Protein AF-A0A4U9D2Q8-F1 (afdb_monomer_lite)

InterPro domains:
  IPR001433 Oxidoreductase FAD/NAD(P)-binding [PF00175] (8-63)
  IPR039261 Ferredoxin-NADP reductase (FNR), nucleotide-binding domain [G3DSA:3.40.50.80] (1-92)
  IPR039261 Ferredoxin-NADP reductase (FNR), nucleotide-binding domain [SSF52343] (3-67)
  IPR050415 Multicomponent Reductase Electron Transfer [PTHR47354] (3-71)

Organism: Raoultella terrigena (NCBI:txid577)

Structure (mmCIF, N/CA/C/O backbone):
data_AF-A0A4U9D2Q8-F1
#
_entry.id   AF-A0A4U9D2Q8-F1
#
loop_
_atom_site.group_PDB
_atom_site.id
_atom_site.type_symbol
_atom_site.label_atom_id
_atom_site.label_alt_id
_atom_site.label_comp_id
_atom_site.label_asym_id
_atom_site.label_entity_id
_atom_site.label_seq_id
_atom_site.pdbx_PDB_ins_code
_atom_site.Cartn_x
_atom_site.Cartn_y
_atom_site.Cartn_z
_atom_site.occupancy
_atom_site.B_iso_or_equiv
_atom_site.auth_seq_id
_atom_site.auth_comp_id
_atom_site.auth_asym_id
_atom_site.auth_atom_id
_atom_site.pdbx_PDB_model_num
ATOM 1 N N . MET A 1 1 ? 1.565 9.922 20.749 1.00 45.25 1 MET A N 1
ATOM 2 C CA . MET A 1 1 ? 0.606 10.499 19.788 1.00 45.25 1 MET A CA 1
ATOM 3 C C . MET A 1 1 ? 0.339 9.433 18.744 1.00 45.25 1 MET A C 1
ATOM 5 O O . MET A 1 1 ? 1.291 8.996 18.112 1.00 45.25 1 MET A O 1
ATOM 9 N N . GLU A 1 2 ? -0.892 8.938 18.650 1.00 59.16 2 GLU A N 1
ATOM 10 C CA . GLU A 1 2 ? -1.305 8.054 17.554 1.00 59.16 2 GLU A CA 1
ATOM 11 C C . GLU A 1 2 ? -1.898 8.917 16.435 1.00 59.16 2 GLU A C 1
ATOM 13 O O . GLU A 1 2 ? -2.580 9.898 16.725 1.00 59.16 2 GLU A O 1
ATOM 18 N N . ALA A 1 3 ? -1.594 8.598 15.176 1.00 72.56 3 ALA A N 1
ATOM 19 C CA . ALA A 1 3 ? -2.174 9.291 14.029 1.00 72.56 3 ALA A CA 1
ATOM 20 C C . ALA A 1 3 ? -3.630 8.848 13.820 1.00 72.56 3 ALA A C 1
ATOM 22 O O . ALA A 1 3 ? -3.925 7.655 13.905 1.00 72.56 3 ALA A O 1
ATOM 23 N N . GLU A 1 4 ? -4.521 9.792 13.506 1.00 85.31 4 GLU A N 1
ATOM 24 C CA . GLU A 1 4 ? -5.937 9.504 13.225 1.00 85.31 4 GLU A CA 1
ATOM 25 C C . GLU A 1 4 ? -6.126 8.737 11.904 1.00 85.31 4 GLU A C 1
ATOM 27 O O . GLU A 1 4 ? -7.063 7.951 11.763 1.00 85.31 4 GLU A O 1
ATOM 32 N N . HIS A 1 5 ? -5.210 8.921 10.947 1.00 90.12 5 HIS A N 1
ATOM 33 C CA . HIS A 1 5 ? -5.211 8.239 9.656 1.00 90.12 5 HIS A CA 1
ATOM 34 C C . HIS A 1 5 ? -3.781 8.052 9.126 1.00 90.12 5 HIS A C 1
ATOM 36 O O . HIS A 1 5 ? -2.939 8.935 9.284 1.00 90.12 5 HIS A O 1
ATOM 42 N N . SER A 1 6 ? -3.499 6.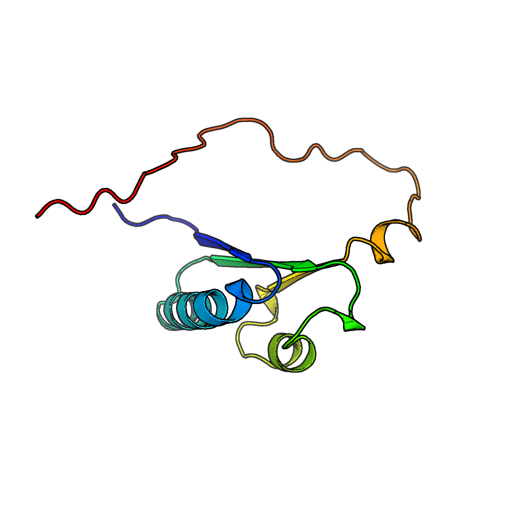907 8.499 1.00 91.81 6 SER A N 1
ATOM 43 C CA . SER A 1 6 ? -2.167 6.558 7.978 1.00 91.81 6 SER A CA 1
ATOM 44 C C . SER A 1 6 ? -2.143 6.479 6.450 1.00 91.81 6 SER A C 1
ATOM 46 O O . SER A 1 6 ? -2.847 5.666 5.861 1.00 91.81 6 SER A O 1
ATOM 48 N N . LEU A 1 7 ? -1.275 7.265 5.808 1.00 90.94 7 LEU A N 1
ATOM 49 C CA . LEU A 1 7 ? -1.042 7.200 4.362 1.00 90.94 7 LEU A CA 1
ATOM 50 C C . LEU A 1 7 ? 0.253 6.442 4.057 1.00 90.94 7 LEU A C 1
ATOM 52 O O . LEU A 1 7 ? 1.341 6.865 4.449 1.00 90.94 7 LEU A O 1
ATOM 56 N N . LEU A 1 8 ? 0.136 5.330 3.332 1.00 90.12 8 LEU A N 1
ATOM 57 C CA . LEU A 1 8 ? 1.256 4.500 2.896 1.00 90.12 8 LEU A CA 1
ATOM 58 C C . LEU A 1 8 ? 1.494 4.721 1.399 1.00 90.12 8 LEU A C 1
ATOM 60 O O . LEU A 1 8 ? 0.698 4.293 0.571 1.00 90.12 8 LEU A O 1
ATOM 64 N N . ILE A 1 9 ? 2.579 5.401 1.032 1.00 88.06 9 ILE A N 1
ATOM 65 C CA . ILE A 1 9 ? 2.908 5.705 -0.369 1.00 88.06 9 ILE A CA 1
ATOM 66 C C . ILE A 1 9 ? 4.162 4.941 -0.794 1.00 88.06 9 ILE A C 1
ATOM 68 O O . ILE A 1 9 ? 5.251 5.184 -0.273 1.00 88.06 9 ILE A O 1
ATOM 72 N N . GLY A 1 10 ? 4.021 4.036 -1.762 1.00 82.81 10 GLY A N 1
ATOM 73 C CA . GLY A 1 10 ? 5.098 3.159 -2.215 1.00 82.81 10 GLY A CA 1
ATOM 74 C C . GLY A 1 10 ? 5.146 3.027 -3.732 1.00 82.81 10 GLY A C 1
ATOM 75 O O . GLY A 1 10 ? 4.146 3.184 -4.424 1.00 82.81 10 GLY A O 1
ATOM 76 N N . GLY A 1 11 ? 6.323 2.715 -4.268 1.00 77.12 11 GLY A N 1
ATOM 77 C CA . GLY A 1 11 ? 6.526 2.406 -5.683 1.00 77.12 11 GLY A CA 1
ATOM 78 C C . GLY A 1 11 ? 7.697 1.442 -5.854 1.00 77.12 11 GLY A C 1
ATOM 79 O O . GLY A 1 11 ? 8.687 1.529 -5.126 1.00 77.12 11 GLY A O 1
ATOM 80 N N . GLY A 1 12 ? 7.585 0.488 -6.781 1.00 73.88 12 GLY A N 1
ATOM 81 C CA . GLY A 1 12 ? 8.603 -0.553 -6.975 1.00 73.88 12 GLY A CA 1
ATOM 82 C C . GLY A 1 12 ? 8.839 -1.412 -5.721 1.00 73.88 12 GLY A C 1
ATOM 83 O O . GLY A 1 12 ? 7.884 -1.919 -5.138 1.00 73.88 12 GLY A O 1
ATOM 84 N N . ILE A 1 13 ? 10.105 -1.554 -5.297 1.00 64.56 13 ILE A N 1
ATOM 85 C CA . ILE A 1 13 ? 10.531 -2.423 -4.174 1.00 64.56 13 ILE A CA 1
ATOM 86 C C . ILE A 1 13 ? 9.959 -2.010 -2.809 1.00 64.56 13 ILE A C 1
ATOM 88 O O . ILE A 1 13 ? 9.924 -2.812 -1.881 1.00 64.56 13 ILE A O 1
ATOM 92 N N . GLY A 1 14 ? 9.513 -0.757 -2.677 1.00 76.75 14 GLY A N 1
ATOM 93 C CA . GLY A 1 14 ? 8.961 -0.229 -1.431 1.00 76.75 14 GLY A CA 1
ATOM 94 C C . GLY A 1 14 ? 7.559 -0.745 -1.105 1.00 76.75 14 GLY A C 1
ATOM 95 O O . GLY A 1 14 ? 7.077 -0.491 -0.006 1.00 76.75 14 GLY A O 1
ATOM 96 N N . ILE A 1 15 ? 6.896 -1.466 -2.019 1.00 79.00 15 ILE A N 1
ATOM 97 C CA . ILE A 1 15 ? 5.522 -1.932 -1.799 1.00 79.00 15 ILE A CA 1
ATOM 98 C C . ILE A 1 15 ? 5.446 -3.027 -0.731 1.00 79.00 15 ILE A C 1
ATOM 100 O O . ILE A 1 15 ? 4.559 -2.994 0.113 1.00 79.00 15 ILE A O 1
ATOM 104 N N . THR A 1 16 ? 6.415 -3.942 -0.681 1.00 85.06 16 THR A N 1
ATOM 105 C CA . THR A 1 16 ? 6.408 -5.080 0.249 1.00 85.06 16 THR A CA 1
ATOM 106 C C . THR A 1 16 ? 6.364 -4.674 1.730 1.00 85.06 16 THR A C 1
ATOM 108 O O . THR A 1 16 ? 5.471 -5.153 2.433 1.00 85.06 16 THR A O 1
ATOM 111 N N . PRO A 1 17 ? 7.241 -3.782 2.246 1.00 86.94 17 PRO A N 1
ATOM 112 C CA . PRO A 1 17 ? 7.123 -3.336 3.635 1.00 86.94 17 PRO A CA 1
ATOM 113 C C . PRO A 1 17 ? 5.821 -2.563 3.896 1.00 86.94 17 PRO A C 1
ATOM 115 O O . PRO A 1 17 ? 5.302 -2.614 5.009 1.00 86.94 17 PRO A O 1
ATOM 118 N N . MET A 1 18 ? 5.250 -1.899 2.884 1.00 88.19 18 MET A N 1
ATOM 119 C CA . MET A 1 18 ? 3.966 -1.208 3.028 1.00 88.19 18 MET A CA 1
ATOM 120 C C . MET A 1 18 ? 2.783 -2.160 3.158 1.00 88.19 18 MET A C 1
ATOM 122 O O . MET A 1 18 ? 1.883 -1.876 3.941 1.00 88.19 18 MET A O 1
ATOM 126 N N . LEU A 1 19 ? 2.803 -3.312 2.485 1.00 87.94 19 LEU A N 1
ATOM 127 C CA . LEU A 1 19 ? 1.780 -4.344 2.681 1.00 87.94 19 LEU A CA 1
ATOM 128 C C . LEU A 1 19 ? 1.780 -4.878 4.116 1.00 87.94 19 LEU A C 1
ATOM 130 O O . LEU A 1 19 ? 0.716 -5.045 4.702 1.00 87.94 19 LEU A O 1
ATOM 134 N N . ALA A 1 20 ? 2.957 -5.083 4.714 1.00 90.44 20 ALA A N 1
ATOM 135 C CA . ALA A 1 20 ? 3.061 -5.528 6.105 1.00 90.44 20 ALA A CA 1
ATOM 136 C C . ALA A 1 20 ? 2.521 -4.480 7.099 1.00 90.44 20 ALA A C 1
ATOM 138 O O . ALA A 1 20 ? 1.839 -4.817 8.071 1.00 90.44 20 ALA A O 1
ATOM 139 N N . MET A 1 21 ? 2.792 -3.194 6.851 1.00 90.94 21 MET A N 1
ATOM 140 C CA . MET A 1 21 ? 2.237 -2.101 7.659 1.00 90.94 21 MET A CA 1
ATOM 141 C C . MET A 1 21 ? 0.720 -1.981 7.482 1.00 90.94 21 MET A C 1
ATOM 143 O O . MET A 1 21 ? 0.006 -1.816 8.468 1.00 90.94 21 MET A O 1
ATOM 147 N N . ALA A 1 22 ? 0.225 -2.113 6.252 1.00 91.06 22 ALA A N 1
ATOM 148 C CA . ALA A 1 22 ? -1.200 -2.098 5.952 1.00 91.06 22 ALA A CA 1
ATOM 149 C C . ALA A 1 22 ? -1.949 -3.250 6.624 1.00 91.06 22 ALA A C 1
ATOM 151 O O . ALA A 1 22 ? -2.988 -3.014 7.231 1.00 91.06 22 ALA A O 1
ATOM 152 N N . ASP A 1 23 ? -1.399 -4.467 6.594 1.00 92.62 23 ASP A N 1
ATOM 153 C CA . ASP A 1 23 ? -1.966 -5.610 7.317 1.00 92.62 23 ASP A CA 1
ATOM 154 C C . ASP A 1 23 ? -2.082 -5.314 8.818 1.00 92.62 23 ASP A C 1
ATOM 156 O O . ASP A 1 23 ? -3.127 -5.527 9.436 1.00 92.62 23 ASP A O 1
ATOM 160 N N . THR A 1 24 ? -1.031 -4.730 9.396 1.00 93.50 24 THR A N 1
ATOM 161 C CA . THR A 1 24 ? -1.018 -4.348 10.812 1.00 93.50 24 THR A CA 1
ATOM 162 C C . THR A 1 24 ? -2.099 -3.308 11.125 1.00 93.50 24 THR A C 1
ATOM 164 O O . THR A 1 24 ? -2.817 -3.447 12.115 1.00 93.50 24 THR A O 1
ATOM 167 N N . LEU A 1 25 ? -2.247 -2.278 10.284 1.00 92.88 25 LEU A N 1
ATOM 168 C CA . LEU A 1 25 ? -3.257 -1.229 10.452 1.00 92.88 25 LEU A CA 1
ATOM 169 C C . LEU A 1 25 ? -4.678 -1.776 10.279 1.00 92.88 25 LEU A C 1
ATOM 171 O O . LEU A 1 25 ? -5.548 -1.468 11.093 1.00 92.88 25 LEU A O 1
ATOM 175 N N . PHE A 1 26 ? -4.889 -2.641 9.287 1.00 93.62 26 PHE A N 1
ATOM 176 C CA . PHE A 1 26 ? -6.166 -3.298 9.028 1.00 93.62 26 PHE A CA 1
ATOM 177 C C . PHE A 1 26 ? -6.604 -4.165 10.207 1.00 93.62 26 PHE A C 1
ATOM 179 O O . PHE A 1 26 ? -7.714 -4.018 10.714 1.00 93.62 26 PHE A O 1
ATOM 186 N N . ARG A 1 27 ? -5.709 -5.022 10.711 1.00 93.25 27 ARG A N 1
ATOM 187 C CA . ARG A 1 27 ? -5.984 -5.887 11.869 1.00 93.25 27 ARG A CA 1
ATOM 188 C C . ARG A 1 27 ? -6.196 -5.099 13.160 1.00 93.25 27 ARG A C 1
ATOM 190 O O . ARG A 1 27 ? -6.907 -5.568 14.043 1.00 93.25 27 ARG A O 1
ATOM 197 N N . ALA A 1 28 ? -5.603 -3.912 13.267 1.00 92.25 28 ALA A N 1
ATOM 198 C CA . ALA A 1 28 ? -5.820 -2.989 14.377 1.00 92.25 28 ALA A CA 1
ATOM 199 C C . ALA A 1 28 ? -7.093 -2.130 14.226 1.00 92.25 28 ALA A C 1
ATOM 201 O O . ALA A 1 28 ? -7.375 -1.326 15.113 1.00 92.25 28 ALA A O 1
ATOM 202 N N . GLY A 1 29 ? -7.840 -2.253 13.119 1.00 92.88 29 GLY A N 1
ATOM 203 C CA . GLY A 1 29 ? -9.014 -1.422 12.833 1.00 92.88 29 GLY A CA 1
ATOM 204 C C . GLY A 1 29 ? -8.687 0.065 12.660 1.00 92.88 29 GLY A C 1
ATOM 205 O O . GLY A 1 29 ? -9.557 0.913 12.848 1.00 92.88 29 GLY A O 1
ATOM 206 N N . LYS A 1 30 ? -7.428 0.397 12.350 1.00 92.88 30 LYS A N 1
ATOM 207 C CA . LYS A 1 30 ? -6.979 1.779 12.163 1.00 92.88 30 LYS A CA 1
ATOM 208 C C . LYS A 1 30 ? -7.303 2.250 10.752 1.00 92.88 30 LYS A C 1
ATOM 210 O O . LYS A 1 30 ? -7.305 1.468 9.808 1.00 92.88 30 LYS A O 1
ATOM 215 N N . SER A 1 31 ? -7.559 3.546 10.609 1.00 92.88 31 SER A N 1
ATOM 216 C CA . SER A 1 31 ? -7.844 4.157 9.313 1.00 92.88 31 SER A CA 1
ATOM 217 C C . SER A 1 31 ? -6.554 4.312 8.498 1.00 92.88 31 SER A C 1
ATOM 219 O O . SER A 1 31 ? -5.578 4.882 8.996 1.00 92.88 31 SER A O 1
ATOM 221 N N . PHE A 1 32 ? -6.527 3.795 7.265 1.00 94.06 32 PHE A N 1
ATOM 222 C CA . PHE A 1 32 ? -5.367 3.896 6.376 1.00 94.06 32 PHE A CA 1
ATOM 223 C C . PHE A 1 32 ? -5.722 3.806 4.886 1.00 94.06 32 PHE A C 1
ATOM 225 O O . PHE A 1 32 ? -6.781 3.289 4.517 1.00 94.06 32 PHE A O 1
ATOM 232 N N . GLU A 1 33 ? -4.786 4.252 4.047 1.00 93.69 33 GLU A N 1
ATOM 233 C CA . GLU A 1 33 ? -4.801 4.081 2.590 1.00 93.69 33 GLU A CA 1
ATOM 234 C C . GLU A 1 33 ? -3.401 3.740 2.058 1.00 93.69 33 GLU A C 1
ATOM 236 O O . GLU A 1 33 ? -2.385 4.176 2.607 1.00 93.69 33 GLU A O 1
ATOM 241 N N . ILE A 1 34 ? -3.348 2.971 0.965 1.00 92.12 34 ILE A N 1
ATOM 242 C CA . ILE A 1 34 ? -2.116 2.634 0.245 1.00 92.12 34 ILE A CA 1
ATOM 243 C C . ILE A 1 34 ? -2.152 3.252 -1.150 1.00 92.12 34 ILE A C 1
ATOM 245 O O . ILE A 1 34 ? -3.026 2.934 -1.951 1.00 92.12 34 ILE A O 1
ATOM 249 N N . HIS A 1 35 ? -1.154 4.060 -1.485 1.00 91.25 35 HIS A N 1
ATOM 250 C CA . HIS A 1 35 ? -0.926 4.580 -2.828 1.00 91.25 35 HIS A CA 1
ATOM 251 C C . HIS A 1 35 ? 0.249 3.840 -3.461 1.00 91.25 35 HIS A C 1
ATOM 253 O O . HIS A 1 35 ? 1.402 4.069 -3.089 1.00 91.25 35 HIS A O 1
ATOM 259 N N . TYR A 1 36 ? -0.039 2.958 -4.420 1.00 90.94 36 TYR A N 1
ATOM 260 C CA . TYR A 1 36 ? 0.982 2.227 -5.162 1.00 90.94 36 TYR A CA 1
ATOM 261 C C . TYR A 1 36 ? 1.221 2.869 -6.530 1.00 90.94 36 TYR A C 1
ATOM 263 O O . TYR A 1 36 ? 0.377 2.807 -7.426 1.00 90.94 36 TYR A O 1
ATOM 271 N N . CYS A 1 37 ? 2.382 3.502 -6.681 1.00 88.44 37 CYS A N 1
ATOM 272 C CA . CYS A 1 37 ? 2.757 4.257 -7.869 1.00 88.44 37 CYS A CA 1
ATOM 273 C C . CYS A 1 37 ? 3.717 3.455 -8.758 1.00 88.44 37 CYS A C 1
ATOM 275 O O . CYS A 1 37 ? 4.715 2.908 -8.282 1.00 88.44 37 CYS A O 1
ATOM 277 N N . GLY A 1 38 ? 3.465 3.439 -10.067 1.00 87.25 38 GLY A N 1
ATOM 278 C CA . GLY A 1 38 ? 4.334 2.778 -11.040 1.00 87.25 38 GLY A CA 1
ATOM 279 C C . GLY A 1 38 ? 4.267 3.389 -12.436 1.00 87.25 38 GLY A C 1
ATOM 280 O O . GLY A 1 38 ? 3.485 4.305 -12.709 1.00 87.25 38 GLY A O 1
ATOM 281 N N . ARG A 1 39 ? 5.142 2.909 -13.330 1.00 84.88 39 ARG A N 1
ATOM 282 C CA . ARG A 1 39 ? 5.210 3.398 -14.713 1.00 84.88 39 ARG A CA 1
ATOM 283 C C . ARG A 1 39 ? 4.122 2.750 -15.564 1.00 84.88 39 ARG A C 1
ATOM 285 O O . ARG A 1 39 ? 3.249 3.461 -16.037 1.00 84.88 39 ARG A O 1
ATOM 292 N N . SER A 1 40 ? 4.146 1.429 -15.690 1.00 86.06 40 SER A N 1
ATOM 293 C CA . SER A 1 40 ? 3.144 0.609 -16.382 1.00 86.06 40 SER A CA 1
ATOM 294 C C . SER A 1 40 ? 2.696 -0.547 -15.484 1.00 86.06 40 SER A C 1
ATOM 296 O O . SER A 1 40 ? 3.441 -0.934 -14.580 1.00 86.06 40 SER A O 1
ATOM 298 N N . ARG A 1 41 ? 1.522 -1.139 -15.747 1.00 85.44 41 ARG A N 1
ATOM 299 C CA . ARG A 1 41 ? 1.058 -2.331 -15.009 1.00 85.44 41 ARG A CA 1
ATOM 300 C C . ARG A 1 41 ? 2.064 -3.478 -15.070 1.00 85.44 41 ARG A C 1
ATOM 302 O O . ARG A 1 41 ? 2.319 -4.111 -14.059 1.00 85.44 41 ARG A O 1
ATOM 309 N N . GLU A 1 42 ? 2.693 -3.678 -16.224 1.00 84.31 42 GLU A N 1
ATOM 310 C CA . GLU A 1 42 ? 3.717 -4.711 -16.436 1.00 84.31 42 GLU A CA 1
ATOM 311 C C . GLU A 1 42 ? 4.963 -4.510 -15.561 1.00 84.31 42 GLU A C 1
ATOM 313 O O . GLU A 1 42 ? 5.617 -5.471 -15.172 1.00 84.31 42 GLU A O 1
ATOM 318 N N . SER A 1 43 ? 5.294 -3.256 -15.236 1.00 82.31 43 SER A N 1
ATOM 319 C CA . SER A 1 43 ? 6.428 -2.918 -14.366 1.00 82.31 43 SER A CA 1
ATOM 320 C C . SER A 1 43 ? 6.098 -2.966 -12.869 1.00 82.31 43 SER A C 1
ATOM 322 O O . SER A 1 43 ? 6.995 -2.812 -12.039 1.00 82.31 43 SER A O 1
ATOM 324 N N . MET A 1 44 ? 4.820 -3.120 -12.513 1.00 84.00 44 MET A N 1
ATOM 325 C CA . MET A 1 44 ? 4.345 -3.133 -11.133 1.00 84.00 44 MET A CA 1
ATOM 326 C C . MET A 1 44 ? 4.180 -4.575 -10.661 1.00 84.00 44 MET A C 1
ATOM 328 O O . MET A 1 44 ? 3.469 -5.371 -11.265 1.00 84.00 44 MET A O 1
ATOM 332 N N . ALA A 1 45 ? 4.839 -4.903 -9.556 1.00 84.25 45 ALA A N 1
ATOM 333 C CA . ALA A 1 45 ? 4.722 -6.205 -8.919 1.00 84.25 45 ALA A CA 1
ATOM 334 C C . ALA A 1 45 ? 3.483 -6.251 -8.012 1.00 84.25 45 ALA A C 1
ATOM 336 O O . ALA A 1 45 ? 2.995 -5.214 -7.568 1.00 84.25 45 ALA A O 1
ATOM 337 N N . PHE A 1 46 ? 3.010 -7.454 -7.692 1.00 84.94 46 PHE A N 1
ATOM 338 C CA . PHE A 1 46 ? 1.937 -7.687 -6.719 1.00 84.94 46 PHE A CA 1
ATOM 339 C C . PHE A 1 46 ? 0.559 -7.108 -7.081 1.00 84.94 46 PHE A C 1
ATOM 341 O O . PHE A 1 46 ? -0.291 -6.974 -6.207 1.00 84.94 46 PHE A O 1
ATOM 348 N N . LEU A 1 47 ? 0.304 -6.737 -8.342 1.00 86.56 47 LEU A N 1
ATOM 349 C CA . LEU A 1 47 ? -0.988 -6.156 -8.736 1.00 86.56 47 LEU A CA 1
ATOM 350 C C . LEU A 1 47 ? -2.164 -7.117 -8.528 1.00 86.56 47 LEU A C 1
ATOM 352 O O . LEU A 1 47 ? -3.232 -6.681 -8.110 1.00 86.56 47 LEU A O 1
ATOM 356 N N . HIS A 1 48 ? -1.969 -8.403 -8.821 1.00 88.06 48 HIS A N 1
ATOM 357 C CA . HIS A 1 48 ? -3.003 -9.420 -8.643 1.00 88.06 48 HIS A CA 1
ATOM 358 C C . HIS A 1 48 ? -3.256 -9.667 -7.153 1.00 88.06 48 HIS A C 1
ATOM 360 O O . HIS A 1 48 ? -4.386 -9.643 -6.681 1.00 88.06 48 HIS A O 1
ATOM 366 N N . GLU A 1 49 ? -2.185 -9.816 -6.384 1.00 88.31 49 GLU A N 1
ATOM 367 C CA . GLU A 1 49 ? -2.227 -10.019 -4.941 1.00 88.31 49 GLU A CA 1
ATOM 368 C C . GLU A 1 49 ? -2.863 -8.827 -4.214 1.00 88.31 49 GLU A C 1
ATOM 370 O O . GLU A 1 49 ? -3.607 -9.013 -3.256 1.00 88.31 49 GLU A O 1
ATOM 375 N N . LEU A 1 50 ? -2.617 -7.605 -4.690 1.00 87.69 50 LEU A N 1
ATOM 376 C CA . LEU A 1 50 ? -3.245 -6.381 -4.192 1.00 87.69 50 LEU A CA 1
ATOM 377 C C .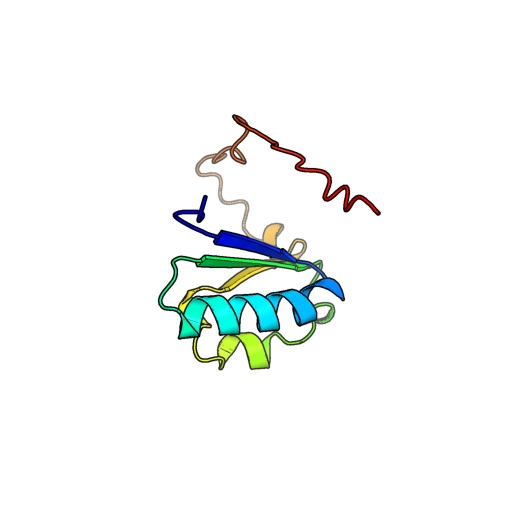 LEU A 1 50 ? -4.738 -6.286 -4.520 1.00 87.69 50 LEU A C 1
ATOM 379 O O . LEU A 1 50 ? -5.474 -5.634 -3.782 1.00 87.69 50 LEU A O 1
ATOM 383 N N . ALA A 1 51 ? -5.184 -6.894 -5.620 1.00 88.56 51 ALA A N 1
ATOM 384 C CA . ALA A 1 51 ? -6.598 -6.932 -5.976 1.00 88.56 51 ALA A CA 1
ATOM 385 C C . ALA A 1 51 ? -7.379 -7.899 -5.071 1.00 88.56 51 ALA A C 1
ATOM 387 O O . ALA A 1 51 ? -8.499 -7.587 -4.664 1.00 88.56 51 ALA A O 1
ATOM 388 N N . ASP A 1 52 ? -6.756 -9.020 -4.703 1.00 90.88 52 ASP A N 1
ATOM 389 C CA . ASP A 1 52 ? -7.389 -10.090 -3.924 1.00 90.88 52 ASP A CA 1
ATOM 390 C C . ASP A 1 52 ? -7.149 -9.990 -2.409 1.00 90.88 52 ASP A C 1
ATOM 392 O O . ASP A 1 52 ? -7.721 -10.760 -1.633 1.00 90.88 52 ASP A O 1
ATOM 396 N N . CYS A 1 53 ? -6.303 -9.064 -1.947 1.00 88.44 53 CYS A N 1
ATOM 397 C CA . CYS A 1 53 ? -6.031 -8.938 -0.521 1.00 88.44 53 CYS A CA 1
ATOM 398 C C . CYS A 1 53 ? -7.256 -8.426 0.254 1.00 88.44 53 CYS A C 1
ATOM 400 O O . CYS A 1 53 ? -8.094 -7.673 -0.241 1.00 88.44 53 CYS A O 1
ATOM 402 N N . HIS A 1 54 ? -7.330 -8.782 1.535 1.00 91.88 54 HIS A N 1
ATOM 403 C CA . HIS A 1 54 ? -8.446 -8.420 2.419 1.00 91.88 54 HIS A CA 1
ATOM 404 C C . HIS A 1 54 ? -8.560 -6.913 2.714 1.00 91.88 54 HIS A C 1
ATOM 406 O O . HIS A 1 54 ? -9.547 -6.482 3.306 1.00 91.88 54 HIS A O 1
ATOM 412 N N . PHE A 1 55 ? -7.579 -6.107 2.298 1.00 90.50 55 PHE A N 1
ATOM 413 C CA . PHE A 1 55 ? -7.621 -4.645 2.346 1.00 90.50 55 PHE A CA 1
ATOM 414 C C . PHE A 1 55 ? -7.585 -3.995 0.955 1.00 90.50 55 PHE A C 1
ATOM 416 O O . PHE A 1 55 ? -7.280 -2.808 0.851 1.00 90.50 55 PHE A O 1
ATOM 423 N N . SER A 1 56 ? -7.917 -4.721 -0.116 1.00 91.94 56 SER A N 1
ATOM 424 C CA . SER A 1 56 ? -7.850 -4.217 -1.497 1.00 91.94 56 SER A CA 1
ATOM 425 C C . SER A 1 56 ? -8.646 -2.922 -1.712 1.00 91.94 56 SER A C 1
ATOM 427 O O . SER A 1 56 ? -8.214 -2.036 -2.449 1.00 91.94 56 SER A O 1
ATOM 429 N N . ALA A 1 57 ? -9.749 -2.731 -0.979 1.00 92.75 57 ALA A N 1
ATOM 430 C CA . ALA A 1 57 ? -10.545 -1.499 -0.991 1.00 92.75 57 ALA A CA 1
ATOM 431 C C . ALA A 1 57 ? -9.757 -0.233 -0.577 1.00 92.75 57 ALA A C 1
ATOM 433 O O . ALA A 1 57 ? -10.095 0.876 -1.012 1.00 92.75 57 ALA A O 1
ATOM 434 N N . HIS A 1 58 ? -8.694 -0.400 0.217 1.00 92.31 58 HIS A N 1
ATOM 435 C CA . HIS A 1 58 ? -7.806 0.659 0.708 1.00 92.31 58 HIS A CA 1
ATOM 436 C C . HIS A 1 58 ? -6.620 0.931 -0.227 1.00 92.31 58 HIS A C 1
ATOM 438 O O . HIS A 1 58 ? -5.795 1.797 0.059 1.00 92.31 58 HIS A O 1
ATOM 444 N N . VAL A 1 59 ? -6.515 0.204 -1.342 1.00 92.00 59 VAL A N 1
ATOM 445 C CA . VAL A 1 59 ? -5.412 0.323 -2.298 1.00 92.00 59 VAL A CA 1
ATOM 446 C C . VAL A 1 59 ? -5.813 1.256 -3.442 1.00 92.00 59 VAL A C 1
ATOM 448 O O . VAL A 1 59 ? -6.913 1.187 -3.999 1.00 92.00 59 VAL A O 1
ATOM 451 N N . ARG A 1 60 ? -4.908 2.163 -3.804 1.00 91.38 60 ARG A N 1
ATOM 452 C CA . ARG A 1 60 ? -5.030 3.103 -4.919 1.00 91.38 60 ARG A CA 1
ATOM 453 C C . ARG A 1 60 ? -3.817 2.956 -5.824 1.00 91.38 60 ARG A C 1
ATOM 455 O O . ARG A 1 60 ? -2.689 3.215 -5.410 1.00 91.38 60 ARG A O 1
ATOM 462 N N . LEU A 1 61 ? -4.054 2.542 -7.065 1.00 89.94 61 LEU A N 1
ATOM 463 C CA . LEU A 1 61 ? -3.011 2.395 -8.076 1.00 89.94 61 LEU A CA 1
ATOM 464 C C . LEU A 1 61 ? -2.843 3.703 -8.854 1.00 89.94 61 LEU A C 1
ATOM 466 O O . LEU A 1 61 ? -3.821 4.266 -9.341 1.00 89.94 61 LEU A O 1
ATOM 470 N N . HIS A 1 62 ? -1.600 4.153 -9.011 1.00 89.25 62 HIS A N 1
ATOM 471 C CA . HIS A 1 62 ? -1.238 5.335 -9.796 1.00 89.25 62 HIS A CA 1
ATOM 472 C C . HIS A 1 62 ? -0.253 4.930 -10.893 1.00 89.25 62 HIS A C 1
ATOM 474 O O . HIS A 1 62 ? 0.946 4.790 -10.648 1.00 89.25 62 HIS A O 1
ATOM 480 N N . ILE A 1 63 ? -0.762 4.709 -12.108 1.00 88.38 63 ILE A N 1
ATOM 481 C CA . ILE A 1 63 ? 0.030 4.226 -13.246 1.00 88.38 63 ILE A CA 1
ATOM 482 C C . ILE A 1 63 ? 0.299 5.390 -14.201 1.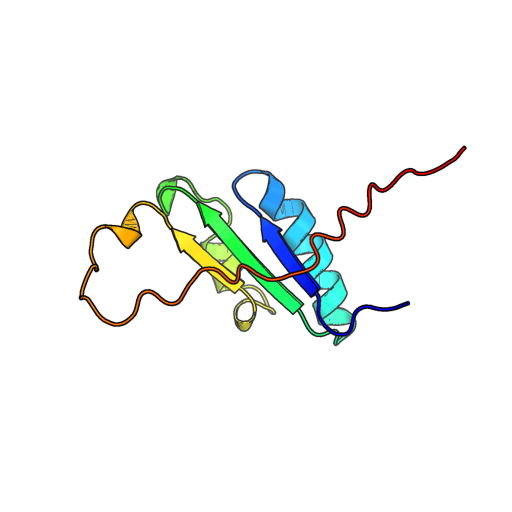00 88.38 63 ILE A C 1
ATOM 484 O O . ILE A 1 63 ? -0.603 5.911 -14.857 1.00 88.38 63 ILE A O 1
ATOM 488 N N . SER A 1 64 ? 1.561 5.806 -14.274 1.00 83.38 64 SER A N 1
ATOM 489 C CA . SER A 1 64 ? 1.963 7.030 -14.982 1.00 83.38 64 SER A CA 1
ATOM 490 C C . SER A 1 64 ? 1.751 6.953 -16.498 1.00 83.38 64 SER A C 1
ATOM 492 O O . SER A 1 64 ? 1.489 7.974 -17.133 1.00 83.38 64 SER A O 1
ATOM 494 N N . ASP A 1 65 ? 1.876 5.764 -17.088 1.00 80.31 65 ASP A N 1
ATOM 495 C CA . ASP A 1 65 ? 1.727 5.564 -18.533 1.00 80.31 65 ASP A CA 1
ATOM 496 C C . ASP A 1 65 ? 0.253 5.485 -18.966 1.00 80.31 65 ASP A C 1
ATOM 498 O O . ASP A 1 65 ? -0.110 5.908 -20.061 1.00 80.31 65 ASP A O 1
ATOM 502 N N . GLU A 1 66 ? -0.638 5.078 -18.059 1.00 68.56 66 GLU A N 1
ATOM 503 C CA . GLU A 1 66 ? -2.087 5.079 -18.300 1.00 68.56 66 GLU A CA 1
ATOM 504 C C . GLU A 1 66 ? -2.696 6.482 -18.192 1.00 68.56 66 GLU A C 1
ATOM 506 O O . GLU A 1 66 ? -3.683 6.789 -18.860 1.00 68.56 66 GLU A O 1
ATOM 511 N N . GLY A 1 67 ? -2.056 7.385 -17.441 1.00 55.00 67 GLY A N 1
ATOM 512 C CA . GLY A 1 67 ? -2.468 8.786 -17.314 1.00 55.00 67 GLY A CA 1
ATOM 513 C C . GLY A 1 67 ? -2.370 9.613 -18.605 1.00 55.00 67 GLY A C 1
ATOM 514 O O . GLY A 1 67 ? -2.850 10.746 -18.639 1.00 55.00 67 GLY A O 1
ATOM 515 N N . LYS A 1 68 ? -1.776 9.077 -19.683 1.00 51.97 68 LYS A N 1
ATOM 516 C CA . LYS A 1 68 ? -1.716 9.747 -20.996 1.00 51.97 68 LYS A CA 1
ATOM 517 C C . LYS A 1 68 ? -2.960 9.489 -21.855 1.00 51.97 68 LYS A C 1
ATOM 519 O O . LYS A 1 68 ? -3.241 10.281 -22.750 1.00 51.97 68 LYS A O 1
ATOM 524 N N . GLN A 1 69 ? -3.739 8.445 -21.564 1.00 44.19 69 GLN A N 1
ATOM 525 C CA . GLN A 1 69 ? -4.933 8.059 -22.328 1.00 44.19 69 GLN A CA 1
ATOM 526 C C . GLN A 1 69 ? -6.206 8.404 -21.548 1.00 44.19 69 GLN A C 1
ATOM 528 O O . GLN A 1 69 ? -7.012 7.548 -21.203 1.00 44.19 69 GLN A O 1
ATOM 533 N N . GLY A 1 70 ? -6.364 9.683 -21.208 1.00 39.94 70 GLY A N 1
ATOM 534 C CA . GLY A 1 70 ? -7.506 10.124 -20.407 1.00 39.94 70 GLY A CA 1
ATOM 535 C C . GLY A 1 70 ? -7.501 11.594 -20.017 1.00 39.94 70 GLY A C 1
ATOM 536 O O . GLY A 1 70 ? -8.206 11.966 -19.084 1.00 39.94 70 GLY A O 1
ATOM 537 N N . ALA A 1 71 ? -6.752 12.450 -20.722 1.00 43.22 71 ALA A N 1
ATOM 538 C CA . ALA A 1 71 ? -6.820 13.900 -20.549 1.00 43.22 71 ALA A CA 1
ATOM 539 C C . ALA A 1 71 ? -8.143 14.475 -21.105 1.00 43.22 71 ALA A C 1
ATOM 541 O O . ALA A 1 71 ? -8.155 15.392 -21.925 1.00 43.22 71 ALA A O 1
ATOM 542 N N . SER A 1 72 ? -9.284 13.954 -20.646 1.00 37.34 72 SER A N 1
ATOM 543 C CA . SER A 1 72 ? -10.548 14.674 -20.690 1.00 37.34 72 SER A CA 1
ATOM 544 C C . SER A 1 72 ? -10.504 15.721 -19.586 1.00 37.34 72 SER A C 1
ATOM 546 O O . SER A 1 72 ? -10.753 15.444 -18.415 1.00 37.34 72 SER A O 1
ATOM 548 N N . ARG A 1 73 ? -10.151 16.937 -19.999 1.00 46.59 73 ARG A N 1
ATOM 549 C CA . ARG A 1 73 ? -10.235 18.191 -19.249 1.00 46.59 73 ARG A CA 1
ATOM 550 C C . ARG A 1 73 ? -11.493 18.247 -18.369 1.00 46.59 73 ARG A C 1
ATOM 552 O O . ARG A 1 73 ? -12.549 18.656 -18.836 1.00 46.59 73 ARG A O 1
ATOM 559 N N . ARG A 1 74 ? -11.363 17.925 -17.083 1.00 35.75 74 ARG A N 1
ATOM 560 C CA . ARG A 1 74 ? -12.184 18.484 -16.001 1.00 35.75 74 ARG A CA 1
ATOM 561 C C . ARG A 1 74 ? -11.350 18.542 -14.732 1.00 35.75 74 ARG A C 1
ATOM 563 O O . ARG A 1 74 ? -11.064 17.516 -14.139 1.00 35.75 74 ARG A O 1
ATOM 570 N N . GLY A 1 75 ? -10.987 19.767 -14.356 1.00 32.88 75 GLY A N 1
ATOM 571 C CA . GLY A 1 75 ? -10.427 20.103 -13.053 1.00 32.88 75 GLY A CA 1
ATOM 572 C C . GLY A 1 75 ? -9.030 19.549 -12.823 1.00 32.88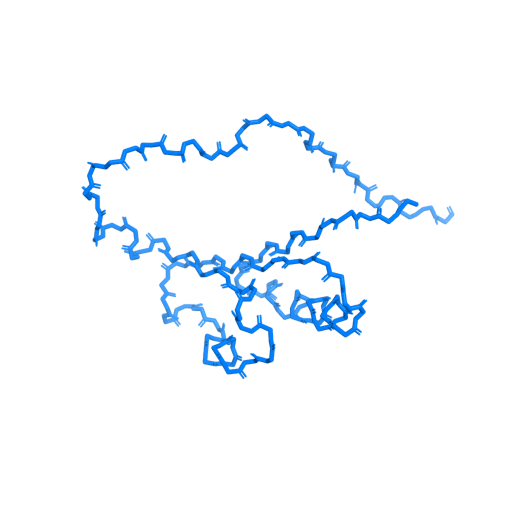 75 GLY A C 1
ATOM 573 O O . GLY A 1 75 ? -8.864 18.410 -12.407 1.00 32.88 75 GLY A O 1
ATOM 574 N N . ALA A 1 76 ? -8.023 20.400 -13.002 1.00 43.09 76 ALA A N 1
ATOM 575 C CA . ALA A 1 76 ? -6.781 20.275 -12.260 1.00 43.09 76 ALA A CA 1
ATOM 576 C C . ALA A 1 76 ? -7.116 20.354 -10.758 1.00 43.09 76 ALA A C 1
ATOM 578 O O . ALA A 1 76 ? -7.082 21.420 -10.147 1.00 43.09 76 ALA A O 1
ATOM 579 N N . GLY A 1 77 ? -7.502 19.220 -10.177 1.00 32.69 77 GLY A N 1
ATOM 580 C CA . GLY A 1 77 ? -7.456 18.987 -8.748 1.00 32.69 77 GLY A CA 1
ATOM 581 C C . GLY A 1 77 ? -5.989 18.907 -8.379 1.00 32.69 77 GLY A C 1
ATOM 582 O O . GLY A 1 77 ? -5.400 17.833 -8.405 1.00 32.69 77 GLY A O 1
ATOM 583 N N . ARG A 1 78 ? -5.396 20.088 -8.183 1.00 33.06 78 ARG A N 1
ATOM 584 C CA . ARG A 1 78 ? -4.268 20.367 -7.297 1.00 33.06 78 ARG A C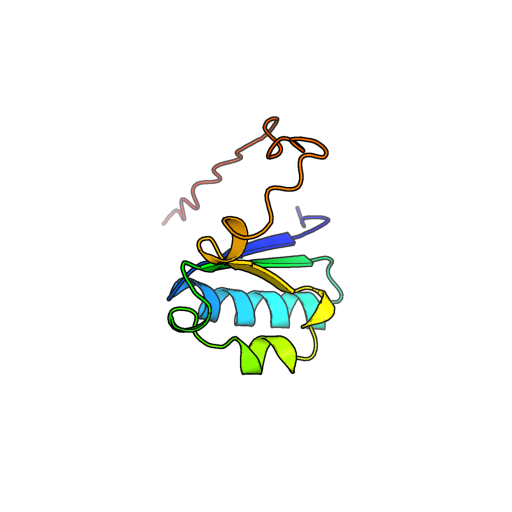A 1
ATOM 585 C C . ARG A 1 78 ? -3.876 19.116 -6.503 1.00 33.06 78 ARG A C 1
ATOM 587 O O . ARG A 1 78 ? -4.635 18.680 -5.640 1.00 33.06 78 ARG A O 1
ATOM 594 N N . ALA A 1 79 ? -2.684 18.576 -6.776 1.00 39.78 79 ALA A N 1
ATOM 595 C CA . ALA A 1 79 ? -1.951 17.865 -5.735 1.00 39.78 79 ALA A CA 1
ATOM 596 C C . ALA A 1 79 ? -2.068 18.730 -4.472 1.00 39.78 79 ALA A C 1
ATOM 598 O O . ALA A 1 79 ? -1.852 19.940 -4.609 1.00 39.78 79 ALA A O 1
ATOM 599 N N . PRO A 1 80 ? -2.484 18.204 -3.310 1.00 36.94 80 PRO A N 1
ATOM 600 C CA . PRO A 1 80 ? -2.524 19.008 -2.102 1.00 36.94 80 PRO A CA 1
ATOM 601 C C . PRO A 1 80 ? -1.096 19.482 -1.801 1.00 36.94 80 PRO A C 1
ATOM 603 O O . PRO A 1 80 ? -0.289 18.778 -1.210 1.00 36.94 80 PRO A O 1
ATOM 606 N N . SER A 1 81 ? -0.765 20.671 -2.300 1.00 47.34 81 SER A N 1
ATOM 607 C CA . SER A 1 81 ? 0.140 21.584 -1.635 1.00 47.34 81 SER A CA 1
ATOM 608 C C . SER A 1 81 ? -0.670 22.209 -0.515 1.00 47.34 81 SER A C 1
ATOM 610 O O . SER A 1 81 ? -1.802 22.648 -0.761 1.00 47.34 81 SER A O 1
ATOM 612 N N . ASP A 1 82 ? -0.024 22.272 0.647 1.00 34.50 82 ASP A N 1
ATOM 613 C CA . ASP A 1 82 ? -0.410 22.929 1.900 1.00 34.50 82 ASP A CA 1
ATOM 614 C C . ASP A 1 82 ? -1.115 21.963 2.876 1.00 34.50 82 ASP A C 1
ATOM 616 O O . ASP A 1 82 ? -2.277 21.623 2.701 1.00 34.50 82 ASP A O 1
ATOM 620 N N . GLY A 1 83 ? -0.480 21.465 3.936 1.00 39.84 83 GLY A N 1
ATOM 621 C CA . GLY A 1 83 ? 0.847 21.746 4.458 1.00 39.84 83 GLY A CA 1
ATOM 622 C C . GLY A 1 83 ? 1.188 20.805 5.615 1.00 39.84 83 GLY A C 1
ATOM 623 O O . GLY A 1 83 ? 0.366 20.008 6.054 1.00 39.84 83 GLY A O 1
ATOM 624 N N . ASP A 1 84 ? 2.423 20.947 6.078 1.00 33.06 84 ASP A N 1
ATOM 625 C CA . ASP A 1 84 ? 3.129 20.104 7.043 1.00 33.06 84 ASP A CA 1
ATOM 626 C C . ASP A 1 84 ? 3.715 18.817 6.451 1.00 33.06 84 ASP A C 1
ATOM 628 O O . ASP A 1 84 ? 3.388 17.684 6.799 1.00 33.06 84 ASP A O 1
ATOM 632 N N . THR A 1 85 ? 4.708 19.019 5.582 1.00 35.81 85 THR A N 1
ATOM 633 C CA . THR A 1 85 ? 5.859 18.119 5.534 1.00 35.81 85 THR A CA 1
ATOM 634 C C . THR A 1 85 ? 6.534 18.159 6.907 1.00 35.81 85 THR A C 1
ATOM 636 O O . THR A 1 85 ? 7.581 18.783 7.086 1.00 35.81 85 THR A O 1
ATOM 639 N N . SER A 1 86 ? 5.958 17.467 7.888 1.00 33.22 86 SER A N 1
ATOM 640 C CA . SER A 1 86 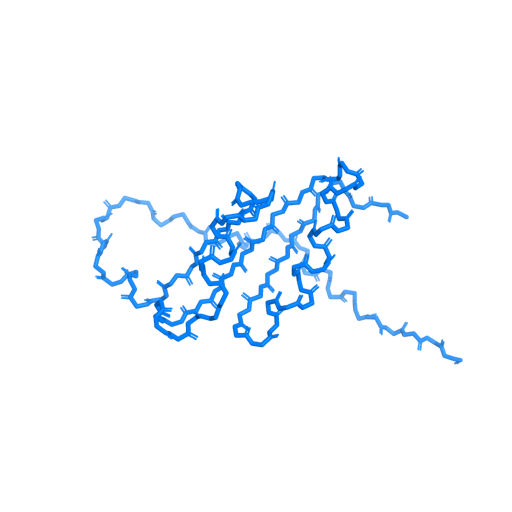? 6.731 17.002 9.024 1.00 33.22 86 SER A CA 1
ATOM 641 C C . SER A 1 86 ? 7.599 15.868 8.496 1.00 33.22 86 SER A C 1
ATOM 643 O O . SER A 1 86 ? 7.275 14.683 8.582 1.00 33.22 86 SER A O 1
ATOM 645 N N . THR A 1 87 ? 8.724 16.250 7.886 1.00 34.00 87 THR A N 1
ATOM 646 C CA . THR A 1 87 ? 9.907 15.399 7.812 1.00 34.00 87 THR A CA 1
ATOM 647 C C . THR A 1 87 ? 10.328 15.152 9.257 1.00 34.00 87 THR A C 1
ATOM 649 O O . THR A 1 87 ? 11.249 15.781 9.774 1.00 34.00 87 THR A O 1
ATOM 652 N N . SER A 1 88 ? 9.638 14.244 9.944 1.00 29.95 88 SER A N 1
ATOM 653 C CA . SER A 1 88 ? 10.171 13.630 11.145 1.00 29.95 88 SER A CA 1
ATOM 654 C C . SER A 1 88 ? 11.239 12.664 10.667 1.00 29.95 88 SER A C 1
ATOM 656 O O . SER A 1 88 ? 11.004 11.491 10.377 1.00 29.95 88 SER A O 1
ATOM 658 N N . ALA A 1 89 ? 12.436 13.224 10.503 1.00 32.66 89 ALA A N 1
ATOM 659 C CA . ALA A 1 89 ? 13.663 12.473 10.544 1.00 32.66 89 ALA A CA 1
ATOM 660 C C . ALA A 1 89 ? 13.581 11.557 11.769 1.00 32.66 89 ALA A C 1
ATOM 662 O O . ALA A 1 89 ? 13.673 12.023 12.905 1.00 32.66 89 ALA A O 1
ATOM 663 N N . ALA A 1 90 ? 13.421 10.256 11.536 1.00 30.44 90 ALA A N 1
ATOM 664 C CA . ALA A 1 90 ? 13.647 9.242 12.548 1.00 30.44 90 ALA A CA 1
ATOM 665 C C . ALA A 1 90 ? 15.152 9.214 12.869 1.00 30.44 90 ALA A C 1
ATOM 667 O O . ALA A 1 90 ? 15.893 8.319 12.473 1.00 30.44 90 ALA A O 1
ATOM 668 N N . ARG A 1 91 ? 15.617 10.244 13.584 1.00 31.86 91 ARG A N 1
ATOM 669 C CA . ARG A 1 91 ? 16.812 10.178 14.411 1.00 31.86 91 ARG A CA 1
ATOM 670 C C . ARG A 1 91 ? 16.464 9.237 15.553 1.00 31.86 91 ARG A C 1
ATOM 672 O O . ARG A 1 91 ? 15.740 9.617 16.469 1.00 31.86 91 ARG A O 1
ATOM 679 N N . LYS A 1 92 ? 16.962 8.005 15.500 1.00 30.61 92 LYS A N 1
ATOM 680 C CA . LYS A 1 92 ? 17.020 7.158 16.687 1.00 30.61 92 LYS A CA 1
ATOM 681 C C . LYS A 1 92 ? 18.382 7.386 17.329 1.00 30.61 92 LYS A C 1
ATOM 683 O O . LYS A 1 92 ? 19.403 6.991 16.778 1.00 30.61 92 LYS A O 1
ATOM 688 N N . ALA A 1 93 ? 18.355 8.107 18.446 1.00 28.89 93 ALA A N 1
ATOM 689 C CA . ALA A 1 93 ? 19.453 8.207 19.388 1.00 28.89 93 ALA A CA 1
ATOM 690 C C . ALA A 1 93 ? 19.894 6.801 19.830 1.00 28.89 93 ALA A C 1
ATOM 692 O O . ALA A 1 93 ? 19.047 5.948 20.126 1.00 28.89 93 ALA A O 1
ATOM 693 N N . LEU A 1 94 ? 21.210 6.597 19.854 1.00 38.72 94 LEU A N 1
ATOM 694 C CA . LEU A 1 94 ? 21.874 5.823 20.895 1.00 38.72 94 LEU A CA 1
ATOM 695 C C . LEU A 1 94 ? 22.534 6.836 21.836 1.00 38.72 94 LEU A C 1
ATOM 697 O O . LEU A 1 94 ? 23.014 7.865 21.303 1.00 38.72 94 LEU A O 1
#

pLDDT: mean 71.84, std 23.71, range [28.89, 94.06]

Sequence (94 aa):
MEAEHSLLIGGGIGITPMLAMADTLFRAGKSFEIHYCGRSRESMAFLHELADCHFSAHVRLHISDEGKQGASRRGAGRAPSDGDTSTSAARKAL

Foldseek 3Di:
DDDQEEEAEDEQPSVVVSVVVVVVCVVVVGHYAYEYEDAAPVRGPCPVVLCPDPVVVRYHYHHNPVVVVDPPDDDPPDPDDDDDPPPPPPPDDD

Secondary structure (DSSP, 8-state):
---SSEEEEEEGGGHHHHHHHHHHHHHTT--EEEEEEES-GGG-SSHHHHHHSTTGGGEEEEETTGGGS-------------S-----------

Radius of gyration: 15.64 Å; chains: 1; bounding box: 34×33×43 Å